Protein AF-A0A227J1W5-F1 (afdb_monomer_lite)

Sequence (100 aa):
KLNATNENAEQIGDMLMEETGALSVTFLDAQDTPVFEPLPGETRLWGDTDILALYDAEADTNFIIDQIKASNMLAENFAYKVEQLEDKDWEREWMENFHP

pLDDT: mean 83.4, std 10.5, range [57.38, 96.88]

Organism: Vibrio parahaemolyticus (NCBI:txid670)

Structure (mmCIF, N/CA/C/O backbone):
data_AF-A0A227J1W5-F1
#
_entry.id   AF-A0A227J1W5-F1
#
loop_
_atom_site.group_PDB
_atom_site.id
_atom_site.type_symbol
_atom_site.label_atom_id
_atom_site.label_alt_id
_atom_site.label_comp_id
_atom_site.label_asym_id
_atom_site.label_entity_id
_ato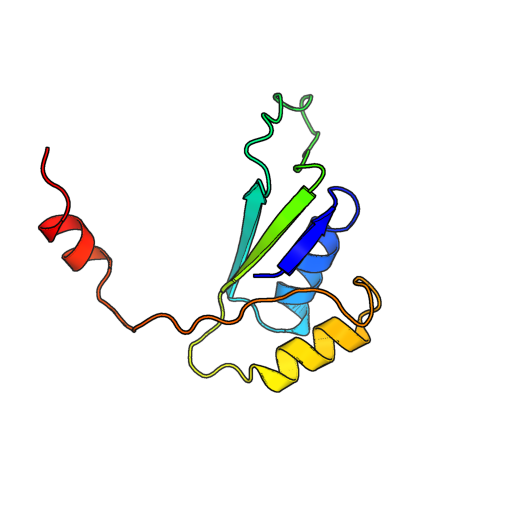m_site.label_seq_id
_atom_site.pdbx_PDB_ins_code
_atom_site.Cartn_x
_atom_site.Cartn_y
_atom_site.Cartn_z
_atom_site.occupancy
_atom_site.B_iso_or_equiv
_atom_site.auth_seq_id
_atom_site.auth_comp_id
_atom_site.auth_asym_id
_atom_site.auth_atom_id
_atom_site.pdbx_PDB_model_num
ATOM 1 N N . LYS A 1 1 ? -3.749 -2.211 -4.774 1.00 85.12 1 LYS A N 1
ATOM 2 C CA . LYS A 1 1 ? -4.860 -1.650 -3.963 1.00 85.12 1 LYS A CA 1
ATOM 3 C C . LYS A 1 1 ? -5.481 -2.753 -3.113 1.00 85.12 1 LYS A C 1
ATOM 5 O O . LYS A 1 1 ? -5.780 -3.797 -3.682 1.00 85.12 1 LYS A O 1
ATOM 10 N N . LEU A 1 2 ? -5.669 -2.543 -1.811 1.00 88.56 2 LEU A N 1
ATOM 11 C CA . LEU A 1 2 ? -6.350 -3.460 -0.882 1.00 88.56 2 LEU A CA 1
ATOM 12 C C . LEU A 1 2 ? -7.123 -2.672 0.188 1.00 88.56 2 LEU A C 1
ATOM 14 O O . LEU A 1 2 ? -6.914 -1.472 0.314 1.00 88.56 2 LEU A O 1
ATOM 18 N N . ASN A 1 3 ? -8.037 -3.314 0.916 1.00 86.06 3 ASN A N 1
ATOM 19 C CA . ASN A 1 3 ? -8.884 -2.664 1.930 1.00 86.06 3 ASN A CA 1
ATOM 20 C C . ASN A 1 3 ? -8.326 -2.892 3.340 1.00 86.06 3 ASN A C 1
ATOM 22 O O . ASN A 1 3 ? -7.853 -3.984 3.652 1.00 86.06 3 ASN A O 1
ATOM 26 N N . ALA A 1 4 ? -8.425 -1.868 4.178 1.00 82.06 4 ALA A N 1
ATOM 27 C CA . ALA A 1 4 ? -7.982 -1.838 5.562 1.00 82.06 4 ALA A CA 1
ATOM 28 C C . ALA A 1 4 ? -8.947 -0.999 6.412 1.00 82.06 4 ALA A C 1
ATOM 30 O O . ALA A 1 4 ? -9.840 -0.329 5.892 1.00 82.06 4 ALA A O 1
ATOM 31 N N . THR A 1 5 ? -8.752 -1.026 7.724 1.00 81.69 5 THR A N 1
ATOM 32 C CA . THR A 1 5 ? -9.457 -0.168 8.674 1.00 81.69 5 THR A CA 1
ATOM 33 C C . THR A 1 5 ? -8.495 0.841 9.289 1.00 81.69 5 THR A C 1
ATOM 35 O O . THR A 1 5 ? -7.280 0.653 9.253 1.00 81.69 5 THR A O 1
ATOM 38 N N . ASN A 1 6 ? -9.015 1.891 9.927 1.00 78.12 6 ASN A N 1
ATOM 39 C CA . ASN A 1 6 ? -8.187 2.840 10.687 1.00 78.12 6 ASN A CA 1
ATOM 40 C C . ASN A 1 6 ? -7.288 2.163 11.751 1.00 78.12 6 ASN A C 1
ATOM 42 O O . ASN A 1 6 ? -6.304 2.749 12.180 1.00 78.12 6 ASN A O 1
ATOM 46 N N . GLU A 1 7 ? -7.611 0.945 12.197 1.00 81.06 7 GLU A N 1
ATOM 47 C CA . GLU A 1 7 ? -6.826 0.229 13.213 1.00 81.06 7 GLU A CA 1
ATOM 48 C C . GLU A 1 7 ? -5.581 -0.461 12.644 1.00 81.06 7 GLU A C 1
ATOM 50 O O . GLU A 1 7 ? -4.583 -0.584 13.350 1.00 81.06 7 GLU A O 1
ATOM 55 N N . ASN A 1 8 ? -5.631 -0.925 11.391 1.00 86.44 8 ASN A N 1
ATOM 56 C CA . ASN A 1 8 ? -4.550 -1.711 10.790 1.00 86.44 8 ASN A CA 1
ATOM 57 C C . ASN A 1 8 ? -3.915 -1.055 9.559 1.00 86.44 8 ASN A C 1
ATOM 59 O O . ASN A 1 8 ? -2.905 -1.559 9.073 1.00 86.44 8 ASN A O 1
ATOM 63 N N . ALA A 1 9 ? -4.459 0.061 9.064 1.00 88.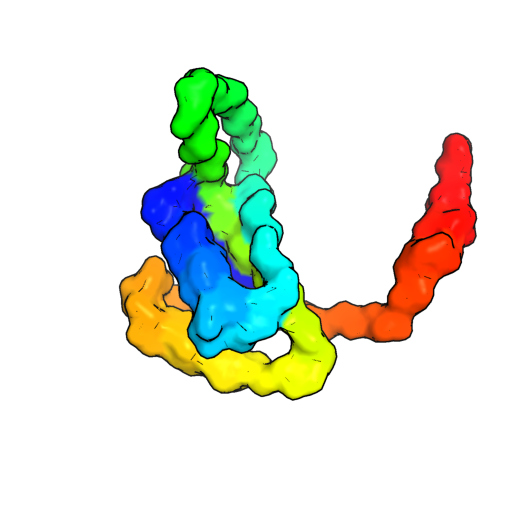19 9 ALA A N 1
ATOM 64 C CA . ALA A 1 9 ? -3.988 0.679 7.833 1.00 88.19 9 ALA A CA 1
ATOM 65 C C . ALA A 1 9 ? -2.519 1.118 7.901 1.00 88.19 9 ALA A C 1
ATOM 67 O O . ALA A 1 9 ? -1.759 0.797 6.989 1.00 88.19 9 ALA A O 1
ATOM 68 N N . GLU A 1 10 ? -2.101 1.774 8.988 1.00 89.31 10 GLU A N 1
ATOM 69 C CA . GLU A 1 10 ? -0.701 2.190 9.166 1.00 89.31 10 GLU A CA 1
ATOM 70 C C . GLU A 1 10 ? 0.238 0.985 9.225 1.00 89.31 10 GLU A C 1
ATOM 72 O O . GLU A 1 10 ? 1.196 0.920 8.464 1.00 89.31 10 GLU A O 1
ATOM 77 N N . GLN A 1 11 ? -0.094 -0.021 10.037 1.00 91.50 11 GLN A N 1
ATOM 78 C CA . GLN A 1 11 ? 0.744 -1.213 10.183 1.00 91.50 11 GLN A CA 1
ATOM 79 C C . GLN A 1 11 ? 0.894 -1.970 8.856 1.00 91.50 11 GLN A C 1
ATOM 81 O O . GLN A 1 11 ? 1.976 -2.457 8.535 1.00 91.50 11 GLN A O 1
ATOM 86 N N . ILE A 1 12 ? -0.190 -2.083 8.079 1.00 91.88 12 ILE A N 1
ATOM 87 C CA . ILE A 1 12 ? -0.130 -2.695 6.750 1.00 91.88 12 ILE A CA 1
ATOM 88 C C . ILE A 1 12 ? 0.748 -1.845 5.828 1.00 91.88 12 ILE A C 1
ATOM 90 O O . ILE A 1 12 ? 1.541 -2.403 5.077 1.00 91.88 12 ILE A O 1
ATOM 94 N N . GLY A 1 13 ? 0.630 -0.516 5.880 1.00 92.50 13 GLY A N 1
ATOM 95 C CA . GLY A 1 13 ? 1.485 0.389 5.115 1.00 92.50 13 GLY A CA 1
ATOM 96 C C . GLY A 1 13 ? 2.969 0.198 5.423 1.00 92.50 13 GLY A C 1
ATOM 97 O O . GLY A 1 13 ? 3.754 0.008 4.494 1.00 92.50 13 GLY A O 1
ATOM 98 N N . ASP A 1 14 ? 3.330 0.158 6.703 1.00 94.19 14 ASP A N 1
ATOM 99 C CA . ASP A 1 14 ? 4.706 -0.066 7.153 1.00 94.19 14 ASP A CA 1
ATOM 100 C C . ASP A 1 14 ? 5.235 -1.420 6.665 1.00 94.19 14 ASP A C 1
ATOM 102 O O . ASP A 1 14 ? 6.302 -1.486 6.059 1.00 94.19 14 ASP A O 1
ATOM 106 N N . MET A 1 15 ? 4.452 -2.494 6.817 1.00 95.31 15 MET A N 1
ATOM 107 C CA . MET A 1 15 ? 4.820 -3.825 6.322 1.00 95.31 15 MET A CA 1
ATOM 108 C C . MET A 1 15 ? 5.027 -3.837 4.801 1.00 95.31 15 MET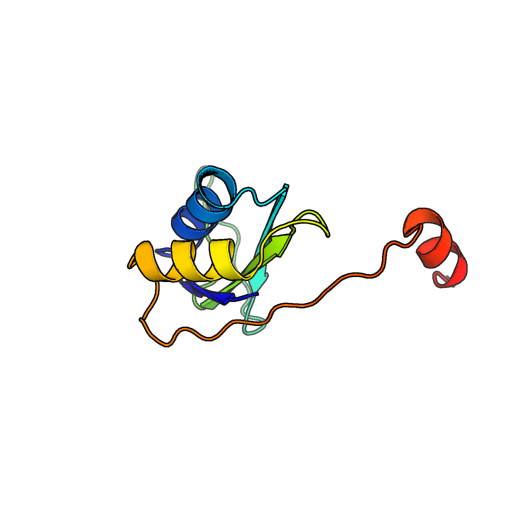 A C 1
ATOM 110 O O . MET A 1 15 ? 6.002 -4.403 4.305 1.00 95.31 15 MET A O 1
ATOM 114 N N . LEU A 1 16 ? 4.158 -3.167 4.036 1.00 95.56 16 LEU A N 1
ATOM 115 C CA . LEU A 1 16 ? 4.317 -3.077 2.583 1.00 95.56 16 LEU A CA 1
ATOM 116 C C . LEU A 1 16 ? 5.626 -2.361 2.213 1.00 95.56 16 LEU A C 1
ATOM 118 O O . LEU A 1 16 ? 6.314 -2.788 1.283 1.00 95.56 16 LEU A O 1
ATOM 122 N N . MET A 1 17 ? 6.011 -1.316 2.943 1.00 95.75 17 MET A N 1
ATOM 123 C CA . MET A 1 17 ? 7.273 -0.614 2.701 1.00 95.75 17 MET A CA 1
ATOM 124 C C . MET A 1 17 ? 8.489 -1.449 3.117 1.00 95.75 17 MET A C 1
ATOM 126 O O . MET A 1 17 ? 9.416 -1.615 2.323 1.00 95.75 17 MET A O 1
ATOM 130 N N . GLU A 1 18 ? 8.485 -2.000 4.329 1.00 95.12 18 GLU A N 1
ATOM 131 C CA . GLU A 1 18 ? 9.650 -2.656 4.930 1.00 95.12 18 GLU A CA 1
ATOM 132 C C . GLU A 1 18 ? 9.881 -4.083 4.415 1.00 95.12 18 GLU A C 1
ATOM 134 O O . GLU A 1 18 ? 11.026 -4.475 4.183 1.00 95.12 18 GLU A O 1
ATOM 139 N N . GLU A 1 19 ? 8.815 -4.859 4.210 1.00 94.69 19 GLU A N 1
ATOM 140 C CA . GLU A 1 19 ? 8.912 -6.294 3.907 1.00 94.69 19 GLU A CA 1
ATOM 141 C C . GLU A 1 19 ? 8.710 -6.606 2.422 1.00 94.69 19 GLU A C 1
ATOM 143 O O . GLU A 1 19 ? 9.248 -7.591 1.913 1.00 94.69 19 GLU A O 1
ATOM 148 N N . THR A 1 20 ? 7.956 -5.764 1.705 1.00 95.31 20 THR A N 1
ATOM 149 C CA . THR A 1 20 ? 7.622 -6.010 0.290 1.00 95.31 20 THR A CA 1
ATOM 150 C C . THR A 1 20 ? 8.298 -5.050 -0.690 1.00 95.31 20 THR A C 1
ATOM 152 O O . THR A 1 20 ? 8.272 -5.297 -1.894 1.00 95.31 20 THR A O 1
ATOM 155 N N . GLY A 1 21 ? 8.937 -3.984 -0.195 1.00 95.38 21 GLY A N 1
ATOM 156 C CA . GLY A 1 21 ? 9.681 -3.027 -1.016 1.00 95.38 21 GLY A CA 1
ATOM 157 C C . GLY A 1 21 ? 8.810 -1.998 -1.739 1.00 95.38 21 GLY A C 1
ATOM 158 O O . GLY A 1 21 ? 9.165 -1.565 -2.836 1.00 95.38 21 GLY A O 1
ATOM 159 N N . ALA A 1 22 ? 7.667 -1.612 -1.162 1.00 96.88 22 ALA A N 1
ATOM 160 C CA . ALA A 1 22 ? 6.854 -0.532 -1.715 1.00 96.88 22 ALA A CA 1
ATOM 161 C C . ALA A 1 22 ? 7.637 0.794 -1.722 1.00 96.88 22 ALA A C 1
ATOM 163 O O . ALA A 1 22 ? 8.209 1.201 -0.711 1.00 96.88 22 ALA A O 1
ATOM 164 N N . LEU A 1 23 ? 7.626 1.493 -2.858 1.00 95.31 23 LEU A N 1
ATOM 165 C CA . LEU A 1 23 ? 8.254 2.809 -3.024 1.00 95.31 23 LEU A CA 1
ATOM 166 C C . LEU A 1 23 ? 7.450 3.907 -2.325 1.00 95.31 23 LEU A C 1
ATOM 168 O O . LEU A 1 23 ? 8.006 4.886 -1.828 1.00 95.31 23 LEU A O 1
ATOM 172 N N . SER A 1 24 ? 6.129 3.751 -2.310 1.00 95.12 24 SER A N 1
ATOM 173 C CA . SER A 1 24 ? 5.214 4.612 -1.577 1.00 95.12 24 SER A CA 1
ATOM 174 C C . SER A 1 24 ? 3.938 3.863 -1.224 1.00 95.12 24 SER A C 1
ATOM 176 O O . SER A 1 24 ? 3.535 2.918 -1.908 1.00 95.12 24 SER A O 1
ATOM 178 N N . VAL A 1 25 ? 3.286 4.316 -0.156 1.00 94.88 25 VAL A N 1
ATOM 179 C CA . VAL A 1 25 ? 1.963 3.856 0.256 1.00 94.88 25 VAL A CA 1
ATOM 180 C C . VAL A 1 25 ? 1.055 5.071 0.399 1.00 94.88 25 VAL A C 1
ATOM 182 O O . VAL A 1 25 ? 1.428 6.077 0.994 1.00 94.88 25 VAL A O 1
ATOM 185 N N . THR A 1 26 ? -0.133 4.995 -0.192 1.00 91.69 26 THR A N 1
ATOM 186 C CA . THR A 1 26 ? -1.165 6.033 -0.140 1.00 91.69 26 THR A CA 1
ATOM 187 C C . THR A 1 26 ? -2.427 5.463 0.494 1.00 91.69 26 THR A C 1
ATOM 189 O O . THR A 1 26 ? -2.906 4.404 0.082 1.00 91.69 26 THR A O 1
ATOM 192 N N . PHE A 1 27 ? -2.972 6.190 1.468 1.00 90.19 27 PHE A N 1
ATOM 193 C CA . PHE A 1 27 ? -4.251 5.894 2.107 1.00 90.19 27 PHE A CA 1
ATOM 194 C C . PHE A 1 27 ? -5.352 6.720 1.448 1.00 90.19 27 PHE A C 1
ATOM 196 O O . PHE A 1 27 ? -5.279 7.948 1.409 1.00 90.19 27 PHE A O 1
ATOM 203 N N . LEU A 1 28 ? -6.350 6.034 0.904 1.00 84.88 28 LEU A N 1
ATOM 204 C CA . LEU A 1 28 ? -7.481 6.617 0.200 1.00 84.88 28 LEU A CA 1
ATOM 205 C C . LEU A 1 28 ? -8.767 6.313 0.964 1.00 84.88 28 LEU A C 1
ATOM 207 O O . LEU A 1 28 ? -8.921 5.244 1.555 1.00 84.88 28 LEU A O 1
ATOM 211 N N . ASP A 1 29 ? -9.708 7.241 0.905 1.00 82.56 29 ASP A N 1
ATOM 212 C CA . ASP A 1 29 ? -11.068 7.003 1.365 1.00 82.56 29 ASP A CA 1
ATOM 213 C C . ASP A 1 29 ? -11.766 5.990 0.450 1.00 82.56 29 ASP A C 1
ATOM 215 O O . ASP A 1 29 ? -11.784 6.160 -0.772 1.00 82.56 29 ASP A O 1
ATOM 219 N N . ALA A 1 30 ? -12.344 4.938 1.030 1.00 77.00 30 ALA A N 1
ATOM 220 C CA . ALA A 1 30 ? -13.080 3.937 0.268 1.00 77.00 30 ALA A CA 1
ATOM 221 C C . ALA A 1 30 ? -14.544 4.340 -0.011 1.00 77.00 30 ALA A C 1
ATOM 223 O O . ALA A 1 30 ? -15.176 3.736 -0.881 1.00 77.00 30 ALA A O 1
ATOM 224 N N . GLN A 1 31 ? -15.112 5.307 0.729 1.00 76.69 31 GLN A N 1
ATOM 225 C CA . GLN A 1 31 ? -16.562 5.584 0.734 1.00 76.69 31 GLN A CA 1
ATOM 226 C C . GLN A 1 31 ? -16.951 7.077 0.717 1.00 76.69 31 GLN A C 1
ATOM 228 O O . GLN A 1 31 ? -18.090 7.396 1.061 1.00 76.69 31 GLN A O 1
ATOM 233 N N . ASP A 1 32 ? -16.056 7.996 0.341 1.00 70.38 32 ASP A N 1
ATOM 234 C CA . ASP A 1 32 ? -16.297 9.456 0.382 1.00 70.38 32 ASP A CA 1
ATOM 235 C C . ASP A 1 32 ? -16.812 9.943 1.760 1.00 70.38 32 ASP A C 1
ATOM 237 O O . ASP A 1 32 ? -17.661 10.836 1.879 1.00 70.38 32 ASP A O 1
ATOM 241 N N . THR A 1 33 ? -16.324 9.320 2.835 1.00 63.91 33 THR A N 1
ATOM 242 C CA . THR A 1 33 ? -16.645 9.686 4.210 1.00 63.91 33 THR A CA 1
ATOM 243 C C . THR A 1 33 ? -15.760 10.850 4.665 1.00 63.91 33 THR A C 1
ATOM 245 O O . THR A 1 33 ? -14.545 10.697 4.784 1.00 63.91 33 THR A O 1
ATOM 248 N N . PRO A 1 34 ? -16.324 12.020 5.014 1.00 68.38 34 PRO A N 1
ATOM 249 C CA . PRO A 1 34 ? -15.520 13.131 5.506 1.00 68.38 34 PRO A CA 1
ATOM 250 C C . PRO A 1 34 ? -14.835 12.757 6.826 1.00 68.38 34 PRO A C 1
ATOM 252 O O . PRO A 1 34 ? -15.499 12.428 7.813 1.00 68.38 34 PRO A O 1
ATOM 255 N N . VAL A 1 35 ? -13.505 12.854 6.859 1.00 67.44 35 VAL A N 1
ATOM 256 C CA . VAL A 1 35 ? -12.734 12.814 8.104 1.00 67.44 35 VAL A CA 1
ATOM 257 C C . VAL A 1 35 ? -12.564 14.248 8.608 1.00 67.44 35 VAL A C 1
ATOM 259 O O . VAL A 1 35 ? -12.175 15.146 7.861 1.00 67.44 35 VAL A O 1
ATOM 262 N N . PHE A 1 36 ? -12.932 14.495 9.863 1.00 70.00 36 PHE A N 1
ATOM 263 C CA . PHE A 1 36 ? -12.731 15.799 10.495 1.00 70.00 36 PHE A CA 1
ATOM 264 C C . PHE A 1 36 ? -11.291 15.932 10.986 1.00 70.00 36 PHE A C 1
ATOM 266 O O . PHE A 1 36 ? -10.656 14.924 11.299 1.00 70.00 36 PHE A O 1
ATOM 273 N N . GLU A 1 37 ? -10.803 17.172 11.079 1.00 71.44 37 GLU A N 1
ATOM 274 C CA . GLU A 1 37 ? -9.458 17.444 11.584 1.00 71.44 37 GLU A CA 1
ATOM 275 C C . GLU A 1 37 ? -9.237 16.770 12.950 1.00 71.44 37 GLU A C 1
ATOM 277 O O . GLU A 1 37 ? -10.050 16.951 13.869 1.00 71.44 37 GLU A O 1
ATOM 282 N N . PRO A 1 38 ? -8.161 15.978 13.086 1.00 71.00 38 PRO A N 1
ATOM 283 C CA . PRO A 1 38 ? -7.797 15.370 14.352 1.00 71.00 38 PRO A CA 1
ATOM 284 C C . PRO A 1 38 ? -7.246 16.428 15.319 1.00 71.00 38 PRO A C 1
ATOM 286 O O . PRO A 1 38 ? -6.870 17.535 14.922 1.00 71.00 38 PRO A O 1
ATOM 289 N N . LEU A 1 39 ? -7.204 16.110 16.616 1.00 80.75 39 LEU A N 1
ATOM 290 C CA . LEU A 1 39 ? -6.611 17.024 17.591 1.00 80.75 39 LEU A CA 1
ATOM 291 C C . LEU A 1 39 ? -5.102 17.189 17.325 1.00 80.75 39 LEU A C 1
ATOM 293 O O . LEU A 1 39 ? -4.481 16.320 16.711 1.00 80.75 39 LEU A O 1
ATOM 297 N N . PRO A 1 40 ? -4.464 18.279 17.793 1.00 79.31 40 PRO A N 1
ATOM 298 C CA . PRO A 1 40 ? -3.020 18.434 17.656 1.00 79.31 40 PRO A CA 1
ATOM 299 C C . PRO A 1 40 ? -2.261 17.211 18.200 1.00 79.31 40 PRO A C 1
ATOM 301 O O . PRO A 1 40 ? -2.322 16.924 19.395 1.00 79.31 40 PRO A O 1
ATOM 304 N N . GLY A 1 41 ? -1.534 16.514 17.321 1.00 77.38 41 GLY A N 1
ATOM 305 C CA . GLY A 1 41 ? -0.776 15.300 17.650 1.00 77.38 41 GLY A CA 1
ATOM 306 C C 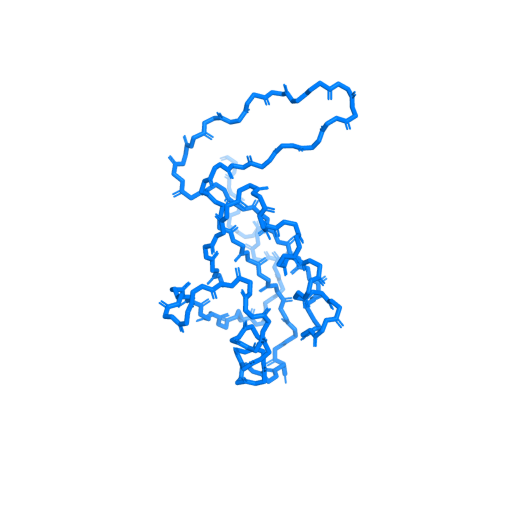. GLY A 1 41 ? -1.505 13.979 17.383 1.00 77.38 41 GLY A C 1
ATOM 307 O O . GLY A 1 41 ? -0.921 12.925 17.614 1.00 77.38 41 GLY A O 1
ATOM 308 N N . GLU A 1 42 ? -2.741 14.018 16.890 1.00 75.62 42 GLU A N 1
ATOM 309 C CA . GLU A 1 42 ? -3.474 12.839 16.436 1.00 75.62 42 GLU A CA 1
ATOM 310 C C . GLU A 1 42 ? -3.388 12.703 14.908 1.00 75.62 42 GLU A C 1
ATOM 312 O O . GLU A 1 42 ? -3.540 13.677 14.170 1.00 75.62 42 GLU A O 1
ATOM 317 N N . THR A 1 43 ? -3.198 11.472 14.437 1.00 71.06 43 THR A N 1
ATOM 318 C CA . THR A 1 43 ? -3.374 11.086 13.032 1.00 71.06 43 THR A CA 1
ATOM 319 C C . THR A 1 43 ? -4.589 10.173 12.974 1.00 71.06 43 THR A C 1
ATOM 321 O O . THR A 1 43 ? -4.669 9.201 13.723 1.00 71.06 43 THR A O 1
ATOM 324 N N . ARG A 1 44 ? -5.576 10.504 12.137 1.00 68.38 44 ARG A N 1
ATOM 325 C CA . ARG A 1 44 ? -6.805 9.715 12.005 1.00 68.38 44 ARG A CA 1
ATOM 326 C C . ARG A 1 44 ? -7.050 9.375 10.544 1.00 68.38 44 ARG A C 1
ATOM 328 O O . ARG A 1 44 ? -7.111 10.280 9.717 1.00 68.38 44 ARG A O 1
ATOM 335 N N . LEU A 1 45 ? -7.211 8.087 10.252 1.00 72.50 45 LEU A N 1
ATOM 336 C CA . LEU A 1 45 ? -7.565 7.576 8.930 1.00 72.50 45 LEU A CA 1
ATOM 337 C C . LEU A 1 45 ? -9.066 7.266 8.845 1.00 72.50 45 LEU A C 1
ATOM 339 O O . LEU A 1 45 ? -9.798 7.289 9.844 1.00 72.50 45 LEU A O 1
ATOM 343 N N . TRP A 1 46 ? -9.532 6.983 7.629 1.00 75.12 46 TRP A N 1
ATOM 344 C CA . TRP A 1 46 ? -10.907 6.567 7.366 1.00 75.12 46 TRP A CA 1
ATOM 345 C C . TRP A 1 46 ? -11.209 5.201 7.990 1.00 75.12 46 TRP A C 1
ATOM 347 O O . TRP A 1 46 ? -10.343 4.332 8.093 1.00 75.12 46 TRP A O 1
ATOM 357 N N . GLY A 1 47 ? -12.464 5.004 8.409 1.00 67.31 47 GLY A N 1
ATOM 358 C CA . GLY A 1 47 ? -12.917 3.729 8.972 1.00 67.31 47 GLY A CA 1
ATOM 359 C C . GLY A 1 47 ? -12.728 2.572 7.991 1.00 67.31 47 GLY A C 1
ATOM 360 O O . GLY A 1 47 ? -12.164 1.556 8.381 1.00 67.31 47 GLY A O 1
ATOM 361 N N . ASP A 1 48 ? -13.110 2.791 6.730 1.00 77.62 48 ASP A N 1
ATOM 362 C CA . ASP A 1 48 ? -12.794 1.937 5.587 1.00 77.62 48 ASP A CA 1
ATOM 363 C C . ASP A 1 48 ? -11.762 2.667 4.715 1.00 77.62 48 ASP A C 1
ATOM 365 O O . ASP A 1 48 ? -12.073 3.663 4.060 1.00 77.62 48 ASP A O 1
ATOM 369 N N . THR A 1 49 ? -10.516 2.200 4.758 1.00 82.69 49 THR A N 1
ATOM 370 C CA . THR A 1 49 ? -9.380 2.814 4.064 1.00 82.69 49 THR A CA 1
ATOM 371 C C . THR A 1 49 ? -8.893 1.897 2.953 1.00 82.69 49 THR A C 1
ATOM 373 O O . THR A 1 49 ? -8.575 0.727 3.166 1.00 82.69 49 THR A O 1
ATOM 376 N N . ASP A 1 50 ? -8.775 2.445 1.755 1.00 88.75 50 ASP A N 1
ATOM 377 C CA . ASP A 1 50 ? -8.093 1.803 0.648 1.00 88.75 50 ASP A CA 1
ATOM 378 C C . ASP A 1 50 ? -6.587 2.083 0.729 1.00 88.75 50 ASP A C 1
ATOM 380 O O . ASP A 1 50 ? -6.150 3.231 0.703 1.00 88.75 50 ASP A O 1
ATOM 384 N N . ILE A 1 51 ? -5.775 1.029 0.777 1.00 91.94 51 ILE A N 1
ATOM 385 C CA . ILE A 1 51 ? -4.314 1.121 0.717 1.00 91.94 51 ILE A CA 1
ATOM 386 C C . ILE A 1 51 ? -3.858 0.890 -0.718 1.00 91.94 51 ILE A C 1
ATOM 388 O O . ILE A 1 51 ? -4.122 -0.158 -1.324 1.00 91.94 51 ILE A O 1
ATOM 392 N N . LEU A 1 52 ? -3.133 1.859 -1.266 1.00 93.88 52 LEU A N 1
ATOM 393 C CA . LEU A 1 52 ? -2.468 1.760 -2.556 1.00 93.88 52 LEU A CA 1
ATOM 394 C C . LEU A 1 52 ? -0.956 1.808 -2.349 1.00 93.88 52 LEU A C 1
ATOM 396 O O . LEU A 1 52 ? -0.425 2.826 -1.924 1.00 93.88 52 LEU A O 1
ATOM 400 N N . ALA A 1 53 ? -0.278 0.706 -2.658 1.00 95.62 53 ALA A N 1
ATOM 401 C CA . ALA A 1 53 ? 1.176 0.627 -2.658 1.00 95.62 53 ALA A CA 1
ATOM 402 C C . ALA A 1 53 ? 1.698 0.678 -4.095 1.00 95.62 53 ALA A C 1
ATOM 404 O O . ALA A 1 53 ? 1.186 -0.032 -4.969 1.00 95.62 53 ALA A O 1
ATOM 405 N N . LEU A 1 54 ? 2.687 1.538 -4.323 1.00 95.38 54 LEU A N 1
ATOM 406 C CA . LEU A 1 54 ? 3.400 1.664 -5.586 1.00 95.38 54 LEU A CA 1
ATOM 407 C C . LEU A 1 54 ? 4.700 0.868 -5.509 1.00 95.38 54 LEU A C 1
ATOM 409 O O . LEU A 1 54 ? 5.452 0.993 -4.544 1.00 95.38 54 LEU A O 1
ATOM 413 N N . TYR A 1 55 ? 4.976 0.098 -6.552 1.00 95.38 55 TYR A N 1
ATOM 414 C CA . TYR A 1 55 ? 6.187 -0.701 -6.680 1.00 95.38 55 TYR A CA 1
ATOM 415 C C . TYR A 1 55 ? 6.912 -0.355 -7.971 1.00 95.38 55 TYR A C 1
ATOM 417 O O . TYR A 1 55 ? 6.319 0.204 -8.897 1.00 95.38 55 TYR A O 1
ATOM 425 N N . ASP A 1 56 ? 8.188 -0.726 -8.022 1.00 93.19 56 ASP A N 1
ATOM 426 C CA . ASP A 1 56 ? 8.923 -0.776 -9.278 1.00 93.19 56 ASP A CA 1
ATOM 427 C C . ASP A 1 56 ? 8.234 -1.741 -10.261 1.00 93.19 56 ASP A C 1
ATOM 429 O O . ASP A 1 56 ? 7.649 -2.750 -9.854 1.00 93.19 56 ASP A O 1
ATOM 433 N N . ALA A 1 57 ? 8.294 -1.440 -11.557 1.00 89.50 57 ALA A N 1
ATOM 434 C CA . ALA A 1 57 ? 7.682 -2.267 -12.593 1.00 89.50 57 ALA A CA 1
ATOM 435 C C . ALA A 1 57 ? 8.290 -3.681 -12.668 1.00 89.50 57 ALA A C 1
ATOM 437 O O . ALA A 1 57 ? 7.634 -4.600 -13.162 1.00 89.50 57 ALA A O 1
ATOM 438 N N . GLU A 1 58 ? 9.516 -3.863 -12.173 1.00 91.00 58 GLU A N 1
ATOM 439 C CA . GLU A 1 58 ? 10.213 -5.149 -12.110 1.00 91.00 58 GLU A CA 1
ATOM 440 C C . GLU A 1 58 ? 9.901 -5.953 -10.833 1.00 91.00 58 GLU A C 1
ATOM 442 O O . GLU A 1 58 ? 10.402 -7.068 -10.668 1.00 91.00 58 GLU A O 1
ATOM 447 N N . ALA A 1 59 ? 9.078 -5.423 -9.920 1.00 93.25 59 ALA A N 1
ATOM 448 C CA . ALA A 1 59 ? 8.766 -6.089 -8.661 1.00 93.25 59 ALA A CA 1
ATOM 449 C C . ALA A 1 59 ? 7.977 -7.399 -8.862 1.00 93.25 59 ALA A C 1
ATOM 451 O O . ALA A 1 59 ? 7.007 -7.471 -9.624 1.00 93.25 59 ALA A O 1
ATOM 452 N N . ASP A 1 60 ? 8.350 -8.444 -8.115 1.00 94.75 60 ASP A N 1
ATOM 453 C CA . ASP A 1 60 ? 7.638 -9.724 -8.140 1.00 94.75 60 ASP A CA 1
ATOM 454 C C . ASP A 1 60 ? 6.303 -9.616 -7.391 1.00 94.75 60 ASP A C 1
ATOM 456 O O . ASP A 1 60 ? 6.218 -9.685 -6.163 1.00 94.75 60 ASP A O 1
ATOM 460 N N . THR A 1 61 ? 5.230 -9.484 -8.166 1.00 93.06 61 THR A N 1
ATOM 461 C CA . THR A 1 61 ? 3.863 -9.387 -7.647 1.00 93.06 61 THR A CA 1
ATOM 462 C C . THR A 1 61 ? 3.452 -10.621 -6.836 1.00 93.06 61 THR A C 1
ATOM 464 O O . THR A 1 61 ? 2.712 -10.482 -5.862 1.00 93.06 61 THR A O 1
ATOM 467 N N . ASN A 1 62 ? 3.918 -11.825 -7.193 1.00 94.12 62 ASN A N 1
ATOM 468 C CA . ASN A 1 62 ? 3.557 -13.037 -6.452 1.00 94.12 62 ASN A CA 1
ATOM 469 C C . ASN A 1 62 ? 4.205 -13.035 -5.070 1.00 94.12 62 ASN A C 1
ATOM 471 O O . ASN A 1 62 ? 3.520 -13.299 -4.085 1.00 94.12 62 ASN A O 1
ATOM 475 N N . PHE A 1 63 ? 5.487 -12.664 -4.996 1.00 95.25 63 PHE A N 1
ATOM 476 C CA . PHE A 1 63 ? 6.183 -12.497 -3.722 1.00 95.25 63 PHE A CA 1
ATOM 477 C C . PHE A 1 63 ? 5.443 -11.516 -2.806 1.00 95.25 63 PHE A C 1
ATOM 479 O O . PHE A 1 63 ? 5.181 -11.841 -1.650 1.00 95.25 63 PHE A O 1
ATOM 486 N N . ILE A 1 64 ? 5.042 -10.355 -3.335 1.00 94.75 64 ILE A N 1
ATOM 487 C CA . ILE A 1 64 ? 4.304 -9.335 -2.577 1.00 94.75 64 ILE A CA 1
ATOM 488 C C . ILE A 1 64 ? 2.991 -9.909 -2.026 1.00 94.75 64 ILE A C 1
ATOM 490 O O . ILE A 1 64 ? 2.709 -9.788 -0.835 1.00 94.75 64 ILE A O 1
ATOM 494 N N . ILE A 1 65 ? 2.190 -10.569 -2.869 1.00 92.12 65 ILE A N 1
ATOM 495 C CA . ILE A 1 65 ? 0.910 -11.161 -2.449 1.00 92.12 65 ILE A CA 1
ATOM 496 C C . ILE A 1 65 ? 1.125 -12.237 -1.378 1.00 92.12 65 ILE A C 1
ATOM 498 O O . ILE A 1 65 ? 0.340 -12.324 -0.431 1.00 92.12 65 ILE A O 1
ATOM 502 N N . ASP A 1 66 ? 2.172 -13.048 -1.510 1.00 93.19 66 ASP A N 1
ATOM 503 C CA . ASP A 1 66 ? 2.481 -14.104 -0.551 1.00 93.19 66 ASP A CA 1
ATOM 504 C C . ASP A 1 66 ? 2.944 -13.542 0.800 1.00 93.19 66 ASP A C 1
ATOM 506 O O . ASP A 1 66 ? 2.507 -14.050 1.834 1.00 93.19 66 ASP A O 1
ATOM 510 N N . GLN A 1 67 ? 3.731 -12.458 0.820 1.00 93.50 67 GLN A N 1
ATOM 511 C CA . GLN A 1 67 ? 4.071 -11.748 2.063 1.00 93.50 67 GLN A CA 1
ATOM 512 C C . GLN A 1 67 ? 2.821 -11.189 2.749 1.00 93.50 67 GLN A C 1
ATOM 514 O O . GLN A 1 67 ? 2.608 -11.421 3.939 1.00 93.50 67 GLN A O 1
ATOM 519 N N . ILE A 1 68 ? 1.932 -10.540 1.990 1.00 91.19 68 ILE A N 1
ATOM 520 C CA . ILE A 1 68 ? 0.682 -10.001 2.542 1.00 91.19 68 ILE A CA 1
ATOM 521 C C . ILE A 1 68 ? -0.156 -11.119 3.175 1.00 91.19 68 ILE A C 1
ATOM 523 O O . ILE A 1 68 ? -0.649 -10.957 4.292 1.00 91.19 68 ILE A O 1
ATOM 527 N N . LYS A 1 69 ? -0.288 -12.273 2.511 1.00 90.31 69 LYS A N 1
ATOM 528 C CA . LYS A 1 69 ? -0.997 -13.436 3.071 1.00 90.31 69 LYS A CA 1
ATOM 529 C C . LYS A 1 69 ? -0.327 -13.987 4.331 1.00 90.31 69 LYS A C 1
ATOM 531 O O . LYS A 1 69 ? -1.032 -14.401 5.243 1.00 90.31 69 LYS A O 1
ATOM 536 N N . ALA A 1 70 ? 1.004 -14.000 4.382 1.00 91.25 70 ALA A N 1
ATOM 537 C CA . ALA A 1 70 ? 1.764 -14.512 5.521 1.00 91.25 70 ALA A CA 1
ATOM 538 C C . ALA A 1 70 ? 1.714 -13.593 6.756 1.00 91.25 70 ALA A C 1
ATOM 540 O O . ALA A 1 70 ? 1.907 -14.069 7.874 1.00 91.25 70 ALA A O 1
ATOM 541 N N . SER A 1 71 ? 1.432 -12.300 6.569 1.00 88.44 71 SER A N 1
ATOM 542 C CA . SER A 1 71 ? 1.383 -11.304 7.650 1.00 88.44 71 SER A CA 1
ATOM 543 C C . SER A 1 71 ? 0.272 -11.543 8.684 1.00 88.44 71 SER A C 1
ATOM 545 O O . SER A 1 71 ? 0.353 -11.048 9.807 1.00 88.44 71 SER A O 1
ATOM 547 N N . ASN A 1 72 ? -0.793 -12.270 8.318 1.00 85.56 72 ASN A N 1
ATOM 548 C CA . ASN A 1 72 ? -2.035 -12.410 9.093 1.00 85.56 72 ASN A CA 1
AT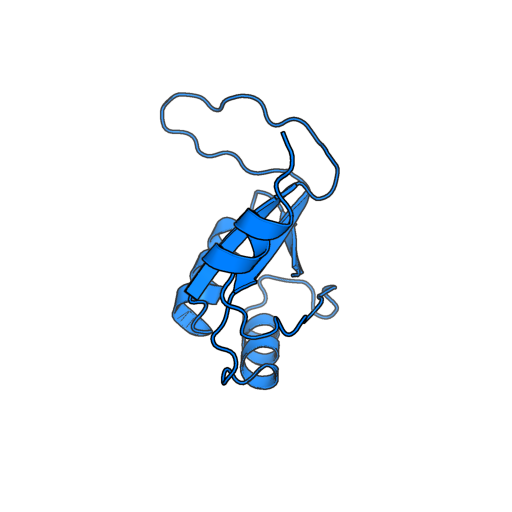OM 549 C C . ASN A 1 72 ? -2.717 -11.076 9.481 1.00 85.56 72 ASN A C 1
ATOM 551 O O . ASN A 1 72 ? -3.603 -11.063 10.336 1.00 85.56 72 ASN A O 1
ATOM 555 N N . MET A 1 73 ? -2.341 -9.955 8.855 1.00 85.38 73 MET A N 1
ATOM 556 C CA . MET A 1 73 ? -2.917 -8.626 9.123 1.00 85.38 73 MET A CA 1
ATOM 557 C C . MET A 1 73 ? -4.243 -8.401 8.385 1.00 85.38 73 MET A C 1
ATOM 559 O O . MET A 1 73 ? -5.027 -7.518 8.739 1.00 85.38 73 MET A O 1
ATOM 563 N N . LEU A 1 74 ? -4.492 -9.215 7.357 1.00 84.00 74 LEU A N 1
ATOM 564 C CA . LEU A 1 74 ? -5.692 -9.226 6.529 1.00 84.00 74 LEU A CA 1
ATOM 565 C C . LEU A 1 74 ? -6.348 -10.611 6.571 1.00 84.00 74 LEU A C 1
ATOM 567 O O . LEU A 1 74 ? -5.703 -11.619 6.857 1.00 84.00 74 LEU A O 1
ATOM 571 N N . ALA A 1 75 ? -7.643 -10.672 6.257 1.00 81.44 75 ALA A N 1
ATOM 572 C CA . ALA A 1 75 ? -8.347 -11.944 6.108 1.00 81.44 75 ALA A CA 1
ATOM 573 C C . ALA A 1 75 ? -7.738 -12.782 4.968 1.00 81.44 75 ALA A C 1
ATOM 575 O O . ALA A 1 75 ? -7.341 -12.225 3.949 1.00 81.44 75 ALA A O 1
ATOM 576 N N . GLU A 1 76 ? -7.750 -14.116 5.080 1.00 76.69 76 GLU A N 1
ATOM 577 C CA . GLU A 1 76 ? -7.161 -15.021 4.068 1.00 76.69 76 GLU A CA 1
ATOM 578 C C . GLU A 1 76 ? -7.658 -14.758 2.631 1.00 76.69 76 GLU A C 1
ATOM 580 O O . GLU A 1 76 ? -6.910 -14.930 1.671 1.00 76.69 76 GLU A O 1
ATOM 585 N N . ASN A 1 77 ? -8.905 -14.298 2.485 1.00 80.56 77 ASN A N 1
ATOM 586 C CA . ASN A 1 77 ? -9.545 -13.990 1.202 1.00 80.56 77 ASN A CA 1
ATOM 587 C C . ASN A 1 77 ? -9.721 -12.480 0.971 1.00 80.56 77 ASN A C 1
ATOM 589 O O . ASN A 1 77 ? -10.744 -12.052 0.432 1.00 80.56 77 ASN A O 1
ATOM 593 N N . PHE A 1 78 ? -8.775 -11.656 1.427 1.00 84.56 78 PHE A N 1
ATOM 594 C CA . PHE A 1 78 ? -8.854 -10.211 1.230 1.00 84.56 78 PHE A CA 1
ATOM 595 C C . PHE A 1 78 ? -8.947 -9.843 -0.257 1.00 84.56 78 PHE A C 1
ATOM 597 O O . PHE A 1 78 ? -8.318 -10.452 -1.126 1.00 84.56 78 PHE A O 1
ATOM 604 N N . ALA A 1 79 ? -9.746 -8.818 -0.549 1.00 86.06 79 ALA A N 1
ATOM 605 C CA . ALA A 1 79 ? -9.856 -8.279 -1.893 1.00 86.06 79 ALA A CA 1
ATOM 606 C C . ALA A 1 79 ? -8.652 -7.382 -2.194 1.00 86.06 79 ALA A C 1
ATOM 608 O O . ALA A 1 79 ? -8.309 -6.494 -1.409 1.00 86.06 79 ALA A O 1
ATOM 609 N N . TYR A 1 80 ? -8.038 -7.585 -3.357 1.00 91.38 80 TYR A N 1
ATOM 610 C CA . TYR A 1 80 ? -6.994 -6.710 -3.864 1.00 91.38 80 TYR A CA 1
ATOM 611 C C . TYR A 1 80 ? -7.062 -6.581 -5.383 1.00 91.38 80 TYR A C 1
ATOM 613 O O . TYR A 1 80 ? -7.619 -7.423 -6.087 1.00 91.38 80 TYR A O 1
ATOM 621 N N . LYS A 1 81 ? -6.471 -5.499 -5.882 1.00 90.94 81 LYS A N 1
ATOM 622 C CA . LYS A 1 81 ? -6.296 -5.220 -7.305 1.00 90.94 81 LYS A CA 1
ATOM 623 C C . LYS A 1 81 ? -4.839 -4.871 -7.569 1.00 90.94 81 LYS A C 1
ATOM 625 O O . LYS A 1 81 ? -4.286 -4.005 -6.883 1.00 90.94 81 LYS A O 1
ATOM 630 N N . VAL A 1 82 ? -4.253 -5.529 -8.563 1.00 91.88 82 VAL A N 1
ATOM 631 C CA . VAL A 1 82 ? -2.940 -5.192 -9.121 1.00 91.88 82 VAL A CA 1
ATOM 632 C C . VAL A 1 82 ? -3.172 -4.519 -10.466 1.00 91.88 82 VAL A C 1
ATOM 634 O O . VAL A 1 82 ? -3.928 -5.030 -11.291 1.00 91.88 82 VAL A O 1
ATOM 637 N N . GLU A 1 83 ? -2.546 -3.366 -10.667 1.00 90.06 83 GLU A N 1
ATOM 638 C CA . GLU A 1 83 ? -2.579 -2.624 -11.923 1.00 90.06 83 GLU A CA 1
ATOM 639 C C . GLU A 1 83 ? -1.149 -2.263 -12.299 1.00 90.06 83 GLU A C 1
ATOM 641 O O . GLU A 1 83 ? -0.412 -1.722 -11.476 1.00 90.06 83 GLU A O 1
ATOM 646 N N . GLN A 1 84 ? -0.759 -2.578 -13.532 1.00 87.44 84 GLN A N 1
ATOM 647 C CA . GLN A 1 84 ? 0.514 -2.132 -14.077 1.00 87.44 84 GLN A CA 1
ATOM 648 C C . GLN A 1 84 ? 0.337 -0.713 -14.610 1.00 87.44 84 GLN A C 1
ATOM 650 O O . GLN A 1 84 ? -0.585 -0.448 -15.385 1.00 87.44 84 GLN A O 1
ATOM 655 N N . LEU A 1 85 ? 1.210 0.192 -14.183 1.00 84.56 85 LEU A N 1
ATOM 656 C CA . LEU A 1 85 ? 1.262 1.547 -14.714 1.00 84.56 85 LEU A CA 1
ATOM 657 C C . LEU A 1 85 ? 2.208 1.568 -15.915 1.00 84.56 85 LEU A C 1
ATOM 659 O O . LEU A 1 85 ? 3.290 0.984 -15.868 1.00 84.56 85 LEU A O 1
ATOM 663 N N . GLU A 1 86 ? 1.783 2.212 -17.000 1.00 78.06 86 GLU A N 1
ATOM 664 C CA . GLU A 1 86 ? 2.654 2.443 -18.152 1.00 78.06 86 GLU A CA 1
ATOM 665 C C . GLU A 1 86 ? 3.761 3.429 -17.760 1.00 78.06 86 GLU A C 1
ATOM 667 O O . GLU A 1 86 ? 3.489 4.446 -17.116 1.00 78.06 86 GLU A O 1
ATOM 672 N N . ASP A 1 87 ? 4.996 3.137 -18.169 1.00 68.94 87 ASP A N 1
ATOM 673 C CA . ASP A 1 87 ? 6.109 4.072 -18.036 1.00 68.94 87 ASP A CA 1
ATOM 674 C C . ASP A 1 87 ? 5.866 5.247 -18.994 1.00 68.94 87 ASP A C 1
ATOM 676 O O . ASP A 1 87 ? 5.966 5.121 -20.220 1.00 68.94 87 ASP A O 1
ATOM 680 N N . LYS A 1 88 ? 5.419 6.367 -18.427 1.00 67.94 88 LYS A N 1
ATOM 681 C CA . LYS A 1 88 ? 5.080 7.594 -19.142 1.00 67.94 88 LYS A CA 1
ATOM 682 C C . LYS A 1 88 ? 5.784 8.769 -18.494 1.00 67.94 88 LYS A C 1
ATOM 684 O O . LYS A 1 88 ? 5.902 8.849 -17.274 1.00 67.94 88 LYS A O 1
ATOM 689 N N . ASP A 1 89 ? 6.180 9.725 -19.328 1.00 72.00 89 ASP A N 1
ATOM 690 C CA . ASP A 1 89 ? 6.649 11.034 -18.878 1.00 72.00 89 ASP A CA 1
ATOM 691 C C . ASP A 1 89 ? 5.436 11.855 -18.408 1.00 72.00 89 ASP A C 1
ATOM 693 O O . ASP A 1 89 ? 4.882 12.686 -19.133 1.00 72.00 89 ASP A O 1
ATOM 697 N N . TRP A 1 90 ? 4.961 11.545 -17.198 1.00 73.62 90 TRP A N 1
ATOM 698 C CA . TRP A 1 90 ? 3.756 12.128 -16.611 1.00 73.62 90 TRP A CA 1
ATOM 699 C C . TRP A 1 90 ? 3.818 13.656 -16.530 1.00 73.62 90 TRP A C 1
ATOM 701 O O . TRP A 1 90 ? 2.768 14.289 -16.603 1.00 73.62 90 TRP A O 1
ATOM 711 N N . GLU A 1 91 ? 5.020 14.248 -16.461 1.00 68.50 91 GLU A N 1
ATOM 712 C CA . GLU A 1 91 ? 5.246 15.699 -16.487 1.00 68.50 91 GLU A CA 1
ATOM 713 C C . GLU A 1 91 ? 4.977 16.341 -17.858 1.00 68.50 91 GLU A C 1
ATOM 715 O O . GLU A 1 91 ? 4.715 17.543 -17.937 1.00 68.50 91 GLU A O 1
ATOM 720 N N . ARG A 1 92 ? 4.988 15.570 -18.946 1.00 68.06 92 ARG A N 1
ATOM 721 C CA . ARG A 1 92 ? 4.595 16.058 -20.276 1.00 68.06 92 ARG A CA 1
ATOM 722 C C . ARG A 1 92 ? 3.128 15.791 -20.571 1.00 68.06 92 ARG A C 1
ATOM 724 O O . ARG A 1 92 ? 2.439 16.684 -21.055 1.00 68.06 92 ARG A O 1
ATOM 731 N N . GLU A 1 93 ? 2.629 14.615 -20.199 1.00 66.38 93 GLU A N 1
ATOM 732 C CA . GLU A 1 93 ? 1.238 14.220 -20.457 1.00 66.38 93 GLU A CA 1
ATOM 733 C C . GLU A 1 93 ? 0.223 15.106 -19.714 1.00 66.38 93 GLU A C 1
ATOM 735 O O . GLU A 1 93 ? -0.824 15.452 -20.268 1.00 66.38 93 GLU A O 1
ATOM 740 N N . TRP A 1 94 ? 0.513 15.534 -18.477 1.00 65.06 94 TRP A N 1
ATOM 741 C CA . TRP A 1 94 ? -0.394 16.443 -17.758 1.00 65.06 94 TRP A CA 1
ATOM 742 C C . TRP A 1 94 ? -0.420 17.853 -18.365 1.00 65.06 94 TRP A C 1
ATOM 744 O O . TRP A 1 94 ? -1.464 18.497 -18.337 1.00 65.06 94 TRP A O 1
ATOM 754 N N . MET A 1 95 ? 0.680 18.320 -18.967 1.00 70.06 95 MET A N 1
ATOM 755 C CA . MET A 1 95 ? 0.738 19.624 -19.639 1.00 70.06 95 MET A CA 1
ATOM 756 C C . MET A 1 95 ? -0.089 19.643 -20.927 1.00 70.06 95 MET A C 1
ATOM 758 O O . MET A 1 95 ? -0.663 20.677 -21.262 1.00 70.06 95 MET A O 1
ATOM 762 N N . GLU A 1 96 ? -0.179 18.516 -21.639 1.00 69.94 96 GLU A N 1
ATOM 763 C CA . GLU A 1 96 ? -1.022 18.411 -22.835 1.00 69.94 96 GLU A CA 1
ATOM 764 C C . GLU A 1 96 ? -2.516 18.312 -22.495 1.00 69.94 96 GLU A C 1
ATOM 766 O O . GLU A 1 96 ? -3.341 18.852 -23.229 1.00 69.94 96 GLU A O 1
ATOM 771 N N . ASN A 1 97 ? -2.875 17.676 -21.375 1.00 67.44 97 ASN A N 1
ATOM 772 C CA . ASN A 1 97 ? -4.273 17.456 -20.978 1.00 67.44 97 ASN A CA 1
ATOM 773 C C . ASN A 1 97 ? -4.840 18.528 -20.031 1.00 67.44 97 ASN A C 1
ATOM 775 O O . ASN A 1 97 ? -6.051 18.573 -19.804 1.00 67.44 97 ASN A O 1
ATOM 779 N N . PHE A 1 98 ? -3.996 19.396 -19.469 1.00 57.38 98 PHE A N 1
ATOM 780 C CA . PHE A 1 98 ? -4.445 20.527 -18.667 1.00 57.38 98 PHE A CA 1
ATOM 781 C C . PHE A 1 98 ? -4.861 21.678 -19.585 1.00 57.38 98 PHE A C 1
ATOM 783 O O . PHE A 1 98 ? -4.036 22.381 -20.172 1.00 57.38 98 PHE A O 1
ATOM 790 N N . HIS A 1 99 ? -6.168 21.870 -19.732 1.00 57.47 99 HIS A N 1
ATOM 791 C CA . HIS A 1 99 ? -6.740 23.041 -20.388 1.00 57.47 99 HIS A CA 1
ATOM 792 C C . HIS A 1 99 ? -7.445 23.897 -19.324 1.00 57.47 99 HIS A C 1
ATOM 794 O O . HIS A 1 99 ? -8.201 23.330 -18.533 1.00 57.47 99 HIS A O 1
ATOM 800 N N . PRO A 1 100 ? -7.158 25.213 -19.256 1.00 69.81 100 PRO A N 1
ATOM 801 C CA . PRO A 1 100 ? -7.680 26.102 -18.217 1.00 69.81 100 PRO A CA 1
ATOM 802 C C . PRO A 1 100 ? -9.204 26.259 -18.241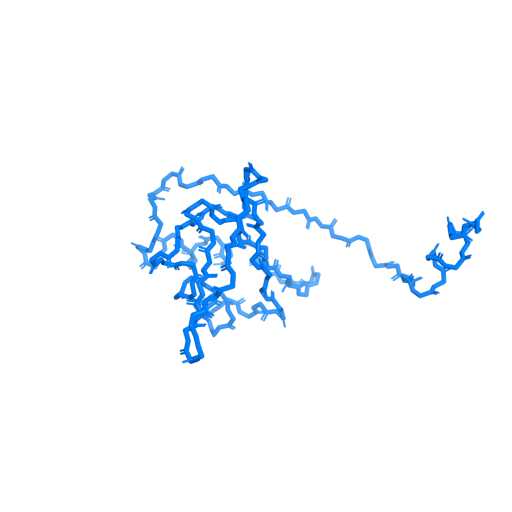 1.00 69.81 100 PRO A C 1
ATOM 804 O O . PRO A 1 100 ? -9.807 26.153 -19.335 1.00 69.81 100 PRO A O 1
#

Radius of gyration: 15.84 Å; chains: 1; bounding box: 27×41×40 Å

Foldseek 3Di:
DFKDAQVCQVVVQVCCCPPQPFPHKDKDDPDPDDDDDDDVPDDTGHRIIDIDTHDDLPGDPVSSVVSSCVVVSDDNPTDDDDDRDDPDPVVVVCVVVDDD

Secondary structure (DSSP, 8-state):
-EEEETTTHHHHHHHHHHHH--SEEEEEESS-PPPPPPPTT-----SEEEEEEE--TTS-HHHHHHHHHHT-SS-TT--B---PPP---HHHHHHHH---